Protein 5YHR (pdb70)

Secondary structure (DSSP, 8-state):
--S---TTT--SHHHHHHHHHHH-SEEEEE-STT-EEEEE-TTS-EEEEES--EE--TT-HHHHHHHHHHS-HHHHHHHHHHHHHHHHH-/--S---TTT--SHHHHHHHHHHH-SEEEEE-STT-EEEEE-TTS-EEEEES--EE--TT-HHHHHHHHHHS-HHHHHHHHHHHHHHHHH-

Organism: Pseudomonas phage D3112 (NCBI:txid2907964)

Solvent-accessible surface area: 9815 Å² total

InterPro domains:
  IPR057728 Anti-CRISPR protein AcrF2 [PF25704] (1-90)
  IPR057728 Anti-CRISPR protein AcrF2 [cd22280] (2-87)

Sequence (180 aa):
TKTAQIAQQHKDTVAACEAAEAIAIAKDQVWDGEGYTKYTFDDNSVLIQSGTTQYADADDADSIKGYADWLDDEARSAEASEIERLLESVTKTAQIAQQHKDTVAACEAAEAIAIAKDQVWDGEGYTKYTFDDNSVLIQSGTTQYADADDADSIKGYADWLDDEARSAEASEIERLLESV

Radius of gyration: 17.29 Å; Cα contacts (8 Å, |Δi|>4): 300; chains: 2; bounding box: 38×35×52 Å

Nearest PDB structures (foldseek):
  5yhr-assembly1_A  TM=1.011E+00  e=1.016E-15  Casadabanvirus D3112
  8dfs-assembly1_M  TM=5.243E-01  e=5.600E-11  Casadabanvirus D3112
  5uz9-assembly1_K  TM=4.961E-01  e=2.411E-10  Casadabanvirus D3112
  2nyz-assembly1_E  TM=7.744E-01  e=2.297E+00  unclassified
  5wyk-assembly1_SF  TM=4.416E-01  e=2.779E+00  Saccharomyces cerevisiae S288C

Foldseek 3Di:
DDDQVCCVVPVDPVSSVVVLVVAFPDWDWDCPQQIWIWGAHPVGDIHIDGNHPDADDLQDLVSLVVVLVNDDPVVNVVCVVVSVVSNVVD/DDPQVCCVVPVDVVSSVVVLVVAFPDWDWDCPDQIWIWGAHPVRDIHIDGNNPDADDLQDLVSLVVVLVNDDPVVSVVCVVVSVVSNVVD

B-factor: mean 15.05, std 7.35, range [5.33, 42.5]

Structure (mmCIF, N/CA/C/O backbone):
data_5YHR
#
_entry.id   5YHR
#
_cell.length_a   65.546
_cell.length_b   65.546
_cell.length_c   101.327
_cell.angle_alpha   90.00
_cell.angle_beta   90.00
_cell.angle_gamma   90.00
#
_symmetry.space_group_name_H-M   'P 43 21 2'
#
loop_
_entity.id
_entity.type
_entity.pdbx_description
1 polymer 'Anti-CRISPR protein 30'
2 non-polymer 'CALCIUM ION'
3 water water
#
loop_
_atom_site.group_PDB
_atom_site.id
_atom_site.type_symbol
_atom_site.label_atom_id
_atom_site.label_alt_id
_atom_site.label_comp_id
_atom_site.label_asym_id
_atom_site.label_entity_id
_atom_site.label_seq_id
_atom_site.pdbx_PDB_ins_code
_atom_site.Cartn_x
_atom_site.Cartn_y
_atom_site.Cartn_z
_atom_site.occupancy
_atom_site.B_iso_or_equiv
_atom_site.auth_seq_id
_atom_site.auth_comp_id
_atom_site.auth_asym_id
_atom_site.auth_atom_id
_atom_site.pdbx_PDB_model_num
ATOM 1 N N . THR A 1 3 ? 18.632 16.830 32.411 1.00 18.17 2 THR A N 1
ATOM 2 C CA . THR A 1 3 ? 18.666 17.956 33.335 1.00 16.31 2 THR A CA 1
ATOM 3 C C . THR A 1 3 ? 19.898 18.811 33.097 1.00 16.37 2 THR A C 1
ATOM 4 O O . THR A 1 3 ? 21.019 18.310 33.073 1.00 19.47 2 THR A O 1
ATOM 8 N N . LYS A 1 4 ? 19.679 20.109 32.925 1.00 13.37 3 LYS A N 1
ATOM 9 C CA . LYS A 1 4 ? 20.746 21.018 32.565 1.00 13.00 3 LYS A CA 1
ATOM 10 C C . LYS A 1 4 ? 21.495 21.562 33.771 1.00 11.04 3 LYS A C 1
ATOM 11 O O . LYS A 1 4 ? 21.104 21.365 34.931 1.00 11.05 3 LYS A O 1
ATOM 17 N N . THR A 1 5 ? 22.595 22.237 33.465 1.00 10.16 4 THR A N 1
ATOM 18 C CA . THR A 1 5 ? 23.552 22.662 34.470 1.00 9.82 4 THR A CA 1
ATOM 19 C C . THR A 1 5 ? 22.944 23.563 35.541 1.00 9.19 4 THR A C 1
ATOM 20 O O . THR A 1 5 ? 23.172 23.341 36.724 1.00 9.17 4 THR A O 1
ATOM 24 N N . ALA A 1 6 ? 22.170 24.572 35.144 1.00 8.85 5 ALA A N 1
ATOM 25 C CA . ALA A 1 6 ? 21.605 25.493 36.137 1.00 8.31 5 ALA A CA 1
ATOM 26 C C . ALA A 1 6 ? 20.729 24.742 37.135 1.00 7.76 5 ALA A C 1
ATOM 27 O O . ALA A 1 6 ? 20.792 25.002 38.344 1.00 8.32 5 ALA A O 1
ATOM 29 N N . GLN A 1 7 ? 19.926 23.806 36.637 1.00 8.15 6 GLN A N 1
ATOM 30 C CA . GLN A 1 7 ? 19.034 23.067 37.515 1.00 8.94 6 GLN A CA 1
ATOM 31 C C . GLN A 1 7 ? 19.804 22.160 38.446 1.00 8.54 6 GLN A C 1
ATOM 32 O O . GLN A 1 7 ? 19.449 22.036 39.612 1.00 8.94 6 GLN A O 1
ATOM 46 N N . ILE A 1 9 ? 22.852 22.669 39.569 1.00 8.98 8 ILE A N 1
ATOM 47 C CA . ILE A 1 9 ? 23.478 23.506 40.580 1.00 8.71 8 ILE A CA 1
ATOM 48 C C . ILE A 1 9 ? 22.447 23.920 41.628 1.00 8.68 8 ILE A C 1
ATOM 49 O O . ILE A 1 9 ? 22.719 23.841 42.830 1.00 9.97 8 ILE A O 1
ATOM 54 N N . ALA A 1 10 ? 21.259 24.328 41.185 1.00 8.18 9 ALA A N 1
ATOM 55 C CA . ALA A 1 10 ? 20.232 24.765 42.131 1.00 8.62 9 ALA A CA 1
ATOM 56 C C . ALA A 1 10 ? 19.781 23.621 43.044 1.00 9.76 9 ALA A C 1
ATOM 57 O O . ALA A 1 10 ? 19.442 23.842 44.202 1.00 11.19 9 ALA A O 1
ATOM 59 N N . GLN A 1 11 ? 19.768 22.397 42.526 1.00 9.27 10 GLN A N 1
ATOM 60 C CA . GLN A 1 11 ? 19.381 21.247 43.346 1.00 10.03 10 GLN A CA 1
ATOM 61 C C . GLN A 1 11 ? 20.483 20.829 44.319 1.00 10.48 10 GLN A C 1
ATOM 62 O O . GLN A 1 11 ? 20.201 20.444 45.454 1.00 12.27 10 GLN A O 1
ATOM 68 N N . GLN A 1 12 ? 21.735 20.889 43.871 1.00 9.12 11 GLN A N 1
ATOM 69 C CA . GLN A 1 12 ? 22.852 20.372 44.667 1.00 9.78 11 GLN A CA 1
ATOM 70 C C . GLN A 1 12 ? 23.454 21.401 45.612 1.00 10.32 11 GLN A C 1
ATOM 71 O O . GLN A 1 12 ? 24.152 21.041 46.558 1.00 11.97 11 GLN A O 1
ATOM 77 N N . HIS A 1 13 ? 23.184 22.679 45.358 1.00 9.25 12 HIS A N 1
ATOM 78 C CA . HIS A 1 13 ? 23.753 23.762 46.150 1.00 9.02 12 HIS A CA 1
ATOM 79 C C . HIS A 1 13 ? 22.663 24.774 46.466 1.00 9.52 12 HIS A C 1
ATOM 80 O O . HIS A 1 13 ? 22.490 25.773 45.771 1.00 10.34 12 HIS A O 1
ATOM 87 N N . LYS A 1 14 ? 21.916 24.498 47.527 1.00 10.20 13 LYS A N 1
ATOM 88 C CA . LYS A 1 14 ? 20.762 25.307 47.866 1.00 11.77 13 LYS A CA 1
ATOM 89 C C . LYS A 1 14 ? 21.122 26.678 48.426 1.00 11.95 13 LYS A C 1
ATOM 90 O O . LYS A 1 14 ? 20.340 27.614 48.307 1.00 13.76 13 LYS A O 1
ATOM 96 N N . ASP A 1 15 ? 22.289 26.799 49.046 1.00 10.20 14 ASP A N 1
ATOM 97 C CA . ASP A 1 15 ? 22.718 28.089 49.568 1.00 9.96 14 ASP A CA 1
ATOM 98 C C . ASP A 1 15 ? 23.392 28.896 48.471 1.00 10.72 14 ASP A C 1
ATOM 99 O O . ASP A 1 15 ? 24.279 28.410 47.773 1.00 10.38 14 ASP A O 1
ATOM 104 N N . THR A 1 16 ? 22.943 30.134 48.333 1.00 11.88 15 THR A N 1
ATOM 105 C CA . THR A 1 16 ? 23.417 31.048 47.305 1.00 13.71 15 THR A CA 1
ATOM 106 C C . THR A 1 16 ? 24.941 31.109 47.189 1.00 12.60 15 THR A C 1
ATOM 107 O O . THR A 1 16 ? 25.496 31.063 46.093 1.00 12.58 15 THR A O 1
ATOM 111 N N . VAL A 1 17 ? 25.623 31.214 48.319 1.00 11.75 16 VAL A N 1
ATOM 112 C CA . VAL A 1 17 ? 27.063 31.382 48.298 1.00 12.17 16 VAL A CA 1
ATOM 113 C C . VAL A 1 17 ? 27.754 30.170 47.654 1.00 10.96 16 VAL A C 1
ATOM 114 O O . VAL A 1 17 ? 28.708 30.322 46.889 1.00 11.51 16 VAL A O 1
ATOM 118 N N . ALA A 1 18 ? 27.258 28.968 47.932 1.00 9.86 17 ALA A N 1
ATOM 119 C CA . ALA A 1 18 ? 27.829 27.759 47.346 1.00 9.63 17 ALA A CA 1
ATOM 120 C C . ALA A 1 18 ? 27.458 27.624 45.870 1.00 9.03 17 ALA A C 1
ATOM 121 O O . ALA A 1 18 ? 28.305 27.287 45.041 1.00 9.71 17 ALA A O 1
ATOM 123 N 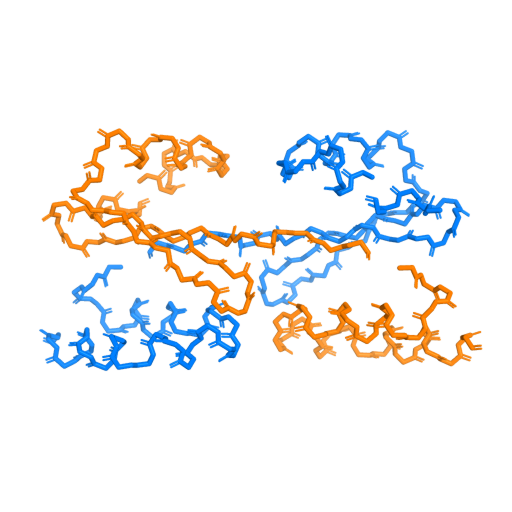N . ALA A 1 19 ? 26.193 27.881 45.542 1.00 8.65 18 ALA A N 1
ATOM 124 C CA . ALA A 1 19 ? 25.754 27.820 44.151 1.00 9.23 18 ALA A CA 1
ATOM 125 C C . ALA A 1 19 ? 26.527 28.818 43.289 1.00 9.11 18 ALA A C 1
ATOM 126 O O . ALA A 1 19 ? 26.818 28.552 42.126 1.00 9.43 18 ALA A O 1
ATOM 128 N N . CYS A 1 20 ? 26.854 29.968 43.870 1.00 8.80 19 CYS A N 1
ATOM 129 C CA . CYS A 1 20 ? 27.663 30.971 43.191 1.00 9.84 19 CYS A CA 1
ATOM 130 C C . CYS A 1 20 ? 29.061 30.436 42.868 1.00 9.38 19 CYS A C 1
ATOM 131 O O . CYS A 1 20 ? 29.569 30.642 41.767 1.00 9.55 19 CYS A O 1
ATOM 134 N N . GLU A 1 21 ? 29.686 29.754 43.824 1.00 8.83 20 GLU A N 1
ATOM 135 C CA . GLU A 1 21 ? 30.993 29.142 43.580 1.00 8.73 20 GLU A CA 1
ATOM 136 C C . GLU A 1 21 ? 30.919 28.153 42.415 1.00 8.79 20 GLU A C 1
ATOM 137 O O . GLU A 1 21 ? 31.776 28.155 41.529 1.00 9.47 20 GLU A O 1
ATOM 143 N N . ALA A 1 22 ? 29.897 27.302 42.417 1.00 8.68 21 ALA A N 1
ATOM 144 C CA . ALA A 1 22 ? 29.718 26.348 41.328 1.00 8.02 21 ALA A CA 1
ATOM 145 C C . ALA A 1 22 ? 29.522 27.062 39.991 1.00 8.03 21 ALA A C 1
ATOM 146 O O . ALA A 1 22 ? 30.169 26.735 38.984 1.00 8.87 21 ALA A O 1
ATOM 148 N N . ALA A 1 23 ? 28.634 28.052 39.984 1.00 7.74 22 ALA A N 1
ATOM 149 C CA . ALA A 1 23 ? 28.308 28.757 38.753 1.00 7.96 22 ALA A CA 1
ATOM 150 C C . ALA A 1 23 ? 29.530 29.479 38.189 1.00 8.65 22 ALA A C 1
ATOM 151 O O . ALA A 1 23 ? 29.812 29.399 36.988 1.00 9.60 22 ALA A O 1
ATOM 153 N N . GLU A 1 24 ? 30.266 30.175 39.048 1.00 9.47 23 GLU A N 1
ATOM 154 C CA . GLU A 1 24 ? 31.401 30.959 38.572 1.00 10.25 23 GLU A CA 1
ATOM 155 C C . GLU A 1 24 ? 32.541 30.092 38.061 1.00 10.77 23 GLU A C 1
ATOM 156 O O . GLU A 1 24 ? 33.344 30.540 37.241 1.00 12.02 23 GLU A O 1
ATOM 162 N N . ALA A 1 25 ? 32.594 28.845 38.511 1.00 9.82 24 ALA A N 1
ATOM 163 C CA . ALA A 1 25 ? 33.640 27.942 38.052 1.00 10.35 24 ALA A CA 1
ATOM 164 C C . ALA A 1 25 ? 33.529 27.641 36.556 1.00 11.00 24 ALA A C 1
ATOM 165 O O . ALA A 1 25 ? 34.540 27.365 35.904 1.00 12.44 24 ALA A O 1
ATOM 167 N N . ILE A 1 26 ? 32.318 27.687 36.002 1.00 10.25 25 ILE A N 1
ATOM 168 C CA . ILE A 1 26 ? 32.114 27.225 34.631 1.00 10.43 25 ILE A CA 1
ATOM 169 C C . ILE A 1 26 ? 31.243 28.124 33.747 1.00 10.03 25 ILE A C 1
ATOM 170 O O . ILE A 1 26 ? 31.089 27.851 32.562 1.00 11.20 25 ILE A O 1
ATOM 175 N N . ALA A 1 27 ? 30.647 29.174 34.303 1.00 9.44 26 ALA A N 1
ATOM 176 C CA . ALA A 1 27 ? 29.753 30.009 33.501 1.00 10.07 26 ALA A CA 1
ATOM 177 C C . ALA A 1 27 ? 30.483 30.614 32.305 1.00 10.75 26 ALA A C 1
ATOM 178 O O . ALA A 1 27 ? 31.650 31.004 32.411 1.00 11.74 26 ALA A O 1
ATOM 180 N N . ILE A 1 28 ? 29.792 30.702 31.171 1.00 11.30 27 ILE A N 1
ATOM 181 C CA . ILE A 1 28 ? 30.363 31.343 29.983 1.00 12.30 27 ILE A CA 1
ATOM 182 C C . ILE A 1 28 ? 29.977 32.819 29.899 1.00 12.34 27 ILE A C 1
ATOM 183 O O . ILE A 1 28 ? 30.520 33.558 29.085 1.00 13.86 27 ILE A O 1
ATOM 188 N N . ALA A 1 29 ? 29.040 33.245 30.741 1.00 11.58 28 ALA A N 1
ATOM 189 C CA . ALA A 1 29 ? 28.698 34.660 30.845 1.00 11.31 28 ALA A CA 1
ATOM 190 C C . ALA A 1 29 ? 28.128 34.947 32.227 1.00 10.93 28 ALA A C 1
ATOM 191 O O . ALA A 1 29 ? 27.524 34.079 32.858 1.00 10.88 28 ALA A O 1
ATOM 193 N N . LYS A 1 30 ? 28.345 36.180 32.676 1.00 11.59 29 LYS A N 1
ATOM 194 C CA . LYS A 1 30 ? 27.829 36.703 33.930 1.00 11.78 29 LYS A CA 1
ATOM 195 C C . LYS A 1 30 ? 27.248 38.088 33.660 1.00 11.57 29 LYS A C 1
ATOM 196 O O . LYS A 1 30 ? 27.960 38.977 33.187 1.00 13.97 29 LYS A O 1
ATOM 202 N N . ASP A 1 31 ? 25.960 38.266 33.940 1.00 11.05 30 ASP A N 1
ATOM 203 C CA . ASP A 1 31 ? 25.269 39.526 33.659 1.00 11.86 30 ASP A CA 1
ATOM 204 C C . ASP A 1 31 ? 24.481 39.976 34.868 1.00 11.83 30 ASP A C 1
ATOM 205 O O . ASP A 1 31 ? 23.914 39.151 35.566 1.00 12.92 30 ASP A O 1
ATOM 210 N N . GLN A 1 32 ? 24.422 41.282 35.095 1.00 11.88 31 GLN A N 1
ATOM 211 C CA . GLN A 1 32 ? 23.678 41.842 36.213 1.00 12.58 31 GLN A CA 1
ATOM 212 C C . GLN A 1 32 ? 22.356 42.452 35.771 1.00 12.00 31 GLN A C 1
ATOM 213 O O . GLN A 1 32 ? 22.270 43.098 34.726 1.00 13.67 31 GLN A O 1
ATOM 219 N N . VAL A 1 33 ? 21.333 42.247 36.593 1.00 11.22 32 VAL A N 1
ATOM 220 C CA . VAL A 1 33 ? 20.088 42.999 36.515 1.00 11.89 32 VAL A CA 1
ATOM 221 C C . VAL A 1 33 ? 20.094 43.952 37.704 1.00 12.41 32 VAL A C 1
ATOM 222 O O . VAL A 1 33 ? 20.216 43.512 38.846 1.00 11.96 32 VAL A O 1
ATOM 226 N N . TRP A 1 34 ? 19.989 45.252 37.457 1.00 13.88 33 TRP A N 1
ATOM 227 C CA . TRP A 1 34 ? 20.161 46.224 38.537 1.00 15.94 33 TRP A CA 1
ATOM 228 C C . TRP A 1 34 ? 18.863 46.566 39.267 1.00 16.65 33 TRP A C 1
ATOM 229 O O . TRP A 1 34 ? 18.884 46.938 40.440 1.00 19.58 33 TRP A O 1
ATOM 240 N N . ASP A 1 35 ? 17.735 46.432 38.583 1.00 14.25 34 ASP A N 1
ATOM 241 C CA . ASP A 1 35 ? 16.446 46.842 39.139 1.00 14.20 34 ASP A CA 1
ATOM 242 C C . ASP A 1 35 ? 15.908 45.848 40.148 1.00 12.08 34 ASP A C 1
ATOM 243 O O . ASP A 1 35 ? 16.265 44.663 40.139 1.00 12.07 34 ASP A O 1
ATOM 248 N N . GLY A 1 36 ? 15.001 46.333 40.988 1.00 12.00 35 GLY A N 1
ATOM 249 C CA . GLY A 1 36 ? 14.293 45.493 41.928 1.00 11.88 35 GLY A CA 1
ATOM 250 C C . GLY A 1 36 ? 15.221 44.952 42.988 1.00 11.28 35 GLY A C 1
ATOM 251 O O . GLY A 1 36 ? 15.997 45.690 43.590 1.00 12.88 35 GLY A O 1
ATOM 252 N N . GLU A 1 37 ? 15.159 43.647 43.202 1.00 9.65 36 GLU A N 1
ATOM 253 C CA . GLU A 1 37 ? 16.035 43.018 44.175 1.00 8.81 36 GLU A CA 1
ATOM 254 C C . GLU A 1 37 ? 17.492 43.041 43.719 1.00 8.65 36 GLU A C 1
ATOM 255 O O . GLU A 1 37 ? 18.408 42.901 44.534 1.00 9.22 36 GLU A O 1
ATOM 261 N N . GLY A 1 38 ? 17.700 43.216 42.414 1.00 8.88 37 GLY A N 1
ATOM 262 C CA . GLY A 1 38 ? 18.994 42.997 41.793 1.00 8.51 37 GLY A CA 1
ATOM 263 C C . GLY A 1 38 ? 19.190 41.506 41.582 1.00 8.66 37 GLY A C 1
ATOM 264 O O . GLY A 1 38 ? 18.797 40.699 42.427 1.00 9.84 37 GLY A O 1
ATOM 265 N N . TYR A 1 39 ? 19.779 41.124 40.453 1.00 8.15 38 TYR A N 1
ATOM 266 C CA . TYR A 1 39 ? 19.953 39.715 40.130 1.00 8.17 38 TYR A CA 1
ATOM 267 C C . TYR A 1 39 ? 21.263 39.519 39.399 1.00 8.00 38 TYR A C 1
ATOM 268 O O . TYR A 1 39 ? 21.688 40.386 38.628 1.00 9.69 38 TYR A O 1
ATOM 277 N N . THR A 1 40 ? 21.885 38.371 39.624 1.00 7.83 39 THR A N 1
ATOM 278 C CA . THR A 1 40 ? 23.082 38.001 38.891 1.00 8.02 39 THR A CA 1
ATOM 279 C C . THR A 1 40 ? 22.752 36.766 38.068 1.00 7.35 39 THR A C 1
ATOM 280 O O . THR A 1 40 ? 22.246 35.787 38.610 1.00 7.91 39 THR A O 1
ATOM 284 N N . LYS A 1 41 ? 23.031 36.822 36.766 1.00 7.63 40 LYS A N 1
ATOM 285 C CA . LYS A 1 41 ? 22.690 35.752 35.832 1.00 7.38 40 LYS A CA 1
ATOM 286 C C . LYS A 1 41 ? 23.949 35.068 35.339 1.00 8.09 40 LYS A C 1
ATOM 287 O O . LYS A 1 41 ? 24.818 35.711 34.757 1.00 9.06 40 LYS A O 1
ATOM 293 N N . TYR A 1 42 ? 24.026 33.762 35.561 1.00 7.77 41 TYR A N 1
ATOM 294 C CA . TYR A 1 42 ? 25.133 32.950 35.086 1.00 7.40 41 TYR A CA 1
ATOM 295 C C . TYR A 1 42 ? 24.654 32.060 33.948 1.00 7.67 41 TYR A C 1
ATOM 296 O O . TYR A 1 42 ? 23.807 31.197 34.159 1.00 8.15 41 TYR A O 1
ATOM 305 N N . THR A 1 43 ? 25.168 32.286 32.746 1.00 8.45 42 THR A N 1
ATOM 306 C CA . THR A 1 43 ? 24.803 31.460 31.599 1.00 9.35 42 THR A CA 1
ATOM 307 C C . THR A 1 43 ? 25.800 30.325 31.424 1.00 8.83 42 THR A C 1
ATOM 308 O O . THR A 1 43 ? 27.009 30.540 31.533 1.00 9.81 42 THR A O 1
ATOM 312 N N . PHE A 1 44 ? 25.293 29.128 31.131 1.00 8.87 43 PHE A N 1
ATOM 313 C CA . PHE A 1 44 ? 26.148 27.959 30.924 1.00 9.17 43 PHE A CA 1
ATOM 314 C C . PHE A 1 44 ? 26.177 27.522 29.472 1.00 10.75 43 PHE A C 1
ATOM 315 O O . PHE A 1 44 ? 25.369 27.970 28.667 1.00 11.54 43 PHE A O 1
ATOM 323 N N . ASP A 1 45 ? 27.130 26.656 29.157 1.00 11.36 44 ASP A N 1
ATOM 324 C CA . ASP A 1 45 ? 27.344 26.163 27.800 1.00 13.69 44 ASP A CA 1
ATOM 325 C C . ASP A 1 45 ? 26.108 25.502 27.202 1.00 13.48 44 ASP A C 1
ATOM 326 O O . ASP A 1 45 ? 25.924 25.527 25.986 1.00 15.74 44 ASP A O 1
ATOM 331 N N . ASP A 1 46 ? 25.267 24.913 28.052 1.00 12.57 45 ASP A N 1
ATOM 332 C CA . ASP A 1 46 ? 24.072 24.220 27.576 1.00 13.04 45 ASP A CA 1
ATOM 333 C C . ASP A 1 46 ? 22.847 25.125 27.462 1.00 13.42 45 ASP A C 1
ATOM 334 O O . ASP A 1 46 ? 21.736 24.644 27.277 1.00 14.49 45 ASP A O 1
ATOM 339 N N . ASN A 1 47 ? 23.069 26.432 27.570 1.00 13.60 46 ASN A N 1
ATOM 340 C CA . ASN A 1 47 ? 22.020 27.454 27.473 1.00 15.41 46 ASN A CA 1
ATOM 341 C C . ASN A 1 47 ? 20.990 27.382 28.598 1.00 15.04 46 ASN A C 1
ATOM 342 O O . ASN A 1 47 ? 19.835 27.772 28.443 1.00 17.63 46 ASN A O 1
ATOM 347 N N . SER A 1 48 ? 21.409 26.870 29.737 1.00 11.10 47 SER A N 1
ATOM 348 C CA . SER A 1 48 ? 20.658 27.115 30.952 1.00 9.13 47 SER A CA 1
ATOM 349 C C . SER A 1 48 ? 21.300 28.307 31.652 1.00 8.76 47 SER A C 1
ATOM 350 O O . SER A 1 48 ? 22.447 28.672 31.370 1.00 8.82 47 SER A O 1
ATOM 353 N N . VAL A 1 49 ? 20.546 28.913 32.554 1.00 8.32 48 VAL A N 1
ATOM 354 C CA . VAL A 1 49 ? 20.969 30.113 33.250 1.00 7.63 48 VAL A CA 1
ATOM 355 C C . VAL A 1 49 ? 20.589 29.986 34.714 1.00 6.21 48 VAL A C 1
ATOM 356 O O . VAL A 1 49 ? 19.441 29.677 35.021 1.00 7.67 48 VAL A O 1
ATOM 360 N N . LEU A 1 50 ? 21.537 30.223 35.621 1.00 7.04 49 LEU A N 1
ATOM 361 C CA . LEU A 1 50 ? 21.204 30.325 37.040 1.00 6.88 49 LEU A CA 1
ATOM 362 C C . LEU A 1 50 ? 21.118 31.791 37.403 1.00 6.91 49 LEU A C 1
ATOM 363 O O . LEU A 1 50 ? 22.081 32.538 37.205 1.00 7.57 49 LEU A O 1
ATOM 368 N N . ILE A 1 51 ? 19.969 32.214 37.920 1.00 6.68 50 ILE A N 1
ATOM 369 C CA . ILE A 1 51 ? 19.810 33.611 38.327 1.00 6.48 50 ILE A CA 1
ATOM 370 C C . ILE A 1 51 ? 19.666 33.681 39.844 1.00 6.59 50 ILE A C 1
ATOM 371 O O . ILE A 1 51 ? 18.857 32.956 40.425 1.00 7.38 50 ILE A O 1
ATOM 376 N N . GLN A 1 52 ? 20.466 34.530 40.485 1.00 6.65 51 GLN A N 1
ATOM 377 C CA . GLN A 1 52 ? 20.455 34.667 41.938 1.00 6.76 51 GLN A CA 1
ATOM 378 C C . GLN A 1 52 ? 20.021 36.063 42.342 1.00 6.76 51 GLN A C 1
ATOM 379 O O . GLN A 1 52 ? 20.542 37.048 41.819 1.00 8.18 51 GLN A O 1
ATOM 385 N N . SER A 1 53 ? 19.056 36.153 43.253 1.00 6.77 52 SER A N 1
ATOM 386 C CA . SER A 1 53 ? 18.627 37.447 43.762 1.00 7.14 52 SER A CA 1
ATOM 387 C C . SER A 1 53 ? 19.686 38.047 44.686 1.00 7.96 52 SER A C 1
ATOM 388 O O . SER A 1 53 ? 20.313 37.333 45.493 1.00 9.33 52 SER A O 1
ATOM 391 N N . GLY A 1 54 ? 19.845 39.368 44.598 1.00 7.69 53 GLY A N 1
ATOM 392 C CA . GLY A 1 54 ? 20.696 40.113 45.506 1.00 8.84 53 GLY A CA 1
ATOM 393 C C . GLY A 1 54 ? 19.991 40.702 46.715 1.00 8.76 53 GLY A C 1
ATOM 394 O O . GLY A 1 54 ? 20.628 41.386 47.518 1.00 10.41 53 GLY A O 1
ATOM 395 N N . THR A 1 55 ? 18.685 40.457 46.865 1.00 7.93 54 THR A N 1
ATOM 396 C CA . THR A 1 55 ? 17.960 40.939 48.044 1.00 7.91 54 THR A CA 1
ATOM 397 C C . THR A 1 55 ? 17.001 39.849 48.486 1.00 7.98 54 THR A C 1
ATOM 398 O O . THR A 1 55 ? 15.798 39.885 48.198 1.00 8.91 54 THR A O 1
ATOM 402 N N . THR A 1 56 ? 17.555 38.867 49.186 1.00 8.11 55 THR A N 1
ATOM 403 C CA . THR A 1 56 ? 16.782 37.718 49.642 1.00 8.38 55 THR A CA 1
ATOM 404 C C . THR A 1 56 ? 16.355 37.845 51.096 1.00 8.27 55 THR A C 1
ATOM 405 O O . THR A 1 56 ? 15.656 36.980 51.594 1.00 8.62 55 THR A O 1
ATOM 409 N N . GLN A 1 57 ? 16.773 38.924 51.756 1.00 7.82 56 GLN A N 1
ATOM 410 C CA . GLN A 1 57 ? 16.374 39.208 53.136 1.00 9.04 56 GLN A CA 1
ATOM 411 C C . GLN A 1 57 ? 15.756 40.580 53.260 1.00 8.50 56 GLN A C 1
ATOM 412 O O . GLN A 1 57 ? 16.068 41.477 52.479 1.00 9.26 56 GLN A O 1
ATOM 418 N N . TYR A 1 58 ? 14.898 40.741 54.259 1.00 7.56 57 TYR A N 1
ATOM 419 C CA . TYR A 1 58 ? 14.321 42.035 54.582 1.00 7.72 57 TYR A CA 1
ATOM 420 C C . TYR A 1 58 ? 14.307 42.206 56.103 1.00 7.78 57 TYR A C 1
ATOM 421 O O . TYR A 1 58 ? 13.897 41.303 56.821 1.00 8.86 57 TYR A O 1
ATOM 430 N N . ALA A 1 59 ? 14.778 43.353 56.581 1.00 7.95 58 ALA A N 1
ATOM 431 C CA . ALA A 1 59 ? 14.755 43.686 57.999 1.00 8.44 58 ALA A CA 1
ATOM 432 C C . ALA A 1 59 ? 13.651 44.702 58.238 1.00 9.16 58 ALA A C 1
ATOM 433 O O . ALA A 1 59 ? 13.733 45.836 57.771 1.00 10.14 58 ALA A O 1
ATOM 443 N N . ASP A 1 61 ? 11.251 46.978 60.696 1.00 9.59 60 ASP A N 1
ATOM 444 C CA . ASP A 1 61 ? 10.958 47.652 61.952 1.00 10.99 60 ASP A CA 1
ATOM 445 C C . ASP A 1 61 ? 9.442 47.732 62.066 1.00 11.39 60 ASP A C 1
ATOM 446 O O . ASP A 1 61 ? 8.809 48.483 61.329 1.00 11.32 60 ASP A O 1
ATOM 451 N N . ALA A 1 62 ? 8.860 46.953 62.977 1.00 12.43 61 ALA A N 1
ATOM 452 C CA . ALA A 1 62 ? 7.405 46.892 63.122 1.00 14.45 61 ALA A CA 1
ATOM 453 C C . ALA A 1 62 ? 6.785 48.181 63.655 1.00 15.79 61 ALA A C 1
ATOM 454 O O . ALA A 1 62 ? 5.563 48.309 63.703 1.00 17.22 61 ALA A O 1
ATOM 456 N N . ASP A 1 63 ? 7.615 49.136 64.052 1.00 16.25 62 ASP A N 1
ATOM 457 C CA . ASP A 1 63 ? 7.102 50.395 64.585 1.00 18.27 62 ASP A CA 1
ATOM 458 C C . ASP A 1 63 ? 7.197 51.521 63.565 1.00 17.72 62 ASP A C 1
ATOM 459 O O . ASP A 1 63 ? 6.921 52.678 63.876 1.00 18.72 62 ASP A O 1
ATOM 464 N N . ASP A 1 64 ? 7.574 51.171 62.342 1.00 16.61 63 ASP A N 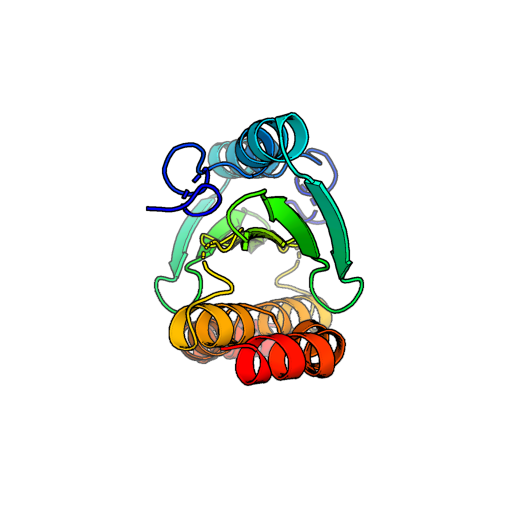1
ATOM 465 C CA . ASP A 1 64 ? 7.797 52.156 61.299 1.00 15.81 63 ASP A CA 1
ATOM 466 C C . ASP A 1 64 ? 6.955 51.821 60.069 1.00 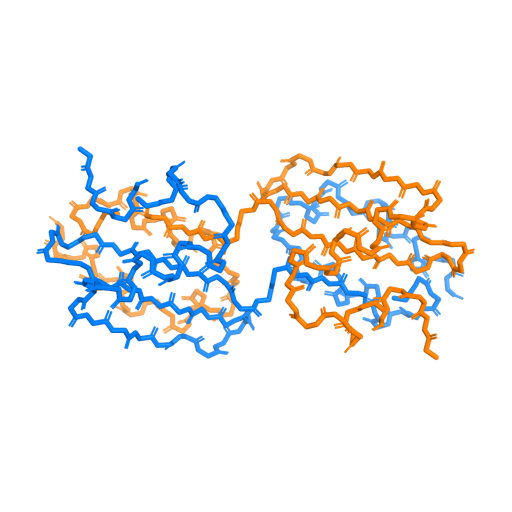14.50 63 ASP A C 1
ATOM 467 O O . ASP A 1 64 ? 7.128 50.770 59.447 1.00 13.66 63 ASP A O 1
ATOM 472 N N . ALA A 1 65 ? 6.033 52.712 59.725 1.00 14.42 64 ALA A N 1
ATOM 473 C CA . ALA A 1 65 ? 5.109 52.471 58.619 1.00 14.17 64 ALA A CA 1
ATOM 474 C C . ALA A 1 65 ? 5.828 52.243 57.290 1.00 13.34 64 ALA A C 1
ATOM 475 O O . ALA A 1 65 ? 5.475 51.336 56.536 1.00 12.97 64 ALA A O 1
ATOM 477 N N . ASP A 1 66 ? 6.839 53.053 56.995 1.00 13.57 65 ASP A N 1
ATOM 478 C CA . ASP A 1 66 ? 7.569 52.875 55.748 1.00 13.52 65 ASP A CA 1
ATOM 479 C C . ASP A 1 66 ? 8.272 51.527 55.718 1.00 12.06 65 ASP A C 1
ATOM 480 O O . ASP A 1 66 ? 8.322 50.877 54.684 1.00 11.72 65 ASP A O 1
ATOM 485 N N . SER A 1 67 ? 8.805 51.089 56.851 1.00 11.15 66 SER A N 1
ATOM 486 C CA . SER A 1 67 ? 9.463 49.789 56.894 1.00 10.71 66 SER A CA 1
ATOM 487 C C . SER A 1 67 ? 8.483 48.644 56.619 1.00 9.80 66 SER A C 1
ATOM 488 O O . SER A 1 67 ? 8.797 47.704 55.888 1.00 10.24 66 SER A O 1
ATOM 491 N N . ILE A 1 68 ? 7.299 48.727 57.214 1.00 9.83 67 ILE A N 1
ATOM 492 C CA . ILE A 1 68 ? 6.265 47.725 57.007 1.00 10.20 67 ILE A CA 1
ATOM 493 C C . ILE A 1 68 ? 5.794 47.720 55.546 1.00 10.14 67 ILE A C 1
ATOM 494 O O . ILE A 1 68 ? 5.657 46.661 54.930 1.00 10.70 67 ILE A O 1
ATOM 499 N N . LYS A 1 69 ? 5.570 48.906 54.989 1.00 10.60 68 LYS A N 1
ATOM 500 C CA . LYS A 1 69 ? 5.171 49.013 53.593 1.00 12.31 68 LYS A CA 1
ATOM 501 C C . LYS A 1 69 ? 6.260 48.449 52.674 1.00 11.37 68 LYS A C 1
ATOM 502 O O . LYS A 1 69 ? 5.961 47.792 51.671 1.00 10.98 68 LYS A O 1
ATOM 508 N N . GLY A 1 70 ? 7.522 48.689 53.023 1.00 10.65 69 GLY A N 1
ATOM 509 C CA . GLY A 1 70 ? 8.627 48.161 52.244 1.00 9.83 69 GLY A CA 1
ATOM 510 C C . GLY A 1 70 ? 8.679 46.638 52.273 1.00 9.17 69 GLY A C 1
ATOM 511 O O . GLY A 1 70 ? 9.018 45.998 51.278 1.00 9.75 69 GLY A O 1
ATOM 512 N N . TYR A 1 71 ? 8.353 46.049 53.419 1.00 8.72 70 TYR A N 1
ATOM 513 C CA . TYR A 1 71 ? 8.238 44.597 53.534 1.00 8.26 70 TYR A CA 1
ATOM 514 C C . TYR A 1 71 ? 7.169 44.083 52.584 1.00 7.81 70 TYR A C 1
ATOM 515 O O . TYR A 1 71 ? 7.402 43.160 51.797 1.00 7.74 70 TYR A O 1
ATOM 524 N N . ALA A 1 72 ? 5.999 44.711 52.634 1.00 8.71 71 ALA A N 1
ATOM 525 C CA . ALA A 1 72 ? 4.898 44.313 51.771 1.00 9.06 71 ALA A CA 1
ATOM 526 C C . ALA A 1 72 ? 5.304 44.374 50.296 1.00 9.05 71 ALA A C 1
ATOM 527 O O . ALA A 1 72 ? 5.012 43.456 49.524 1.00 9.43 71 ALA A O 1
ATOM 529 N N . ASP A 1 73 ? 6.009 45.434 49.915 1.00 9.13 72 ASP A N 1
ATOM 530 C CA . ASP A 1 73 ? 6.423 45.600 48.522 1.00 9.87 72 ASP A CA 1
ATOM 531 C C . ASP A 1 73 ? 7.459 44.570 48.096 1.00 9.17 72 ASP A C 1
ATOM 532 O O . ASP A 1 73 ? 7.511 44.172 46.937 1.00 9.56 72 ASP A O 1
ATOM 537 N N . TRP A 1 74 ? 8.299 44.163 49.036 1.00 8.10 73 TRP A N 1
ATOM 538 C CA . TRP A 1 74 ? 9.390 43.239 48.763 1.00 8.30 73 TRP A CA 1
ATOM 539 C C . TRP A 1 74 ? 8.906 41.788 48.623 1.00 7.50 73 TRP A C 1
ATOM 540 O O . TRP A 1 74 ? 9.464 41.011 47.847 1.00 8.38 73 TRP A O 1
ATOM 551 N N . LEU A 1 75 ? 7.868 41.419 49.367 1.00 7.18 74 LEU A N 1
ATOM 552 C CA . LEU A 1 75 ? 7.227 40.126 49.155 1.00 7.86 74 LEU A CA 1
ATOM 553 C C . LEU A 1 75 ? 6.777 39.991 47.704 1.00 7.64 74 LEU A C 1
ATOM 554 O O . LEU A 1 75 ? 6.388 40.982 47.082 1.00 8.84 74 LEU A O 1
ATOM 559 N N . ASP A 1 76 ? 6.792 38.768 47.177 1.00 7.47 75 ASP A N 1
ATOM 560 C CA . ASP A 1 76 ? 6.148 38.509 45.891 1.00 7.95 75 ASP A CA 1
ATOM 561 C C . ASP A 1 76 ? 4.624 38.616 46.056 1.00 8.57 75 ASP A C 1
ATOM 562 O O . ASP A 1 76 ? 4.119 38.620 47.180 1.00 8.83 75 ASP A O 1
ATOM 567 N N . ASP A 1 77 ? 3.892 38.709 44.948 1.00 8.70 76 ASP A N 1
ATOM 568 C CA . ASP A 1 77 ? 2.452 38.965 45.008 1.00 9.07 76 ASP A CA 1
ATOM 569 C C . ASP A 1 77 ? 1.679 37.906 45.803 1.00 9.66 76 ASP A C 1
ATOM 570 O O . ASP A 1 77 ? 0.733 38.221 46.524 1.00 10.55 76 ASP A O 1
ATOM 575 N N . GLU A 1 78 ? 2.052 36.642 45.643 1.00 9.88 77 GLU A N 1
ATOM 576 C CA . GLU A 1 78 ? 1.337 35.560 46.317 1.00 10.22 77 GLU A CA 1
ATOM 577 C C . GLU A 1 78 ? 1.573 35.601 47.828 1.00 9.16 77 GLU A C 1
ATOM 578 O O . GLU A 1 78 ? 0.632 35.481 48.627 1.00 9.93 77 GLU A O 1
ATOM 584 N N . ALA A 1 79 ? 2.825 35.778 48.228 1.00 8.99 78 ALA A N 1
ATOM 585 C CA . ALA A 1 79 ? 3.116 35.874 49.647 1.00 8.97 78 ALA A CA 1
ATOM 586 C C . ALA A 1 79 ? 2.481 37.133 50.248 1.00 8.87 78 ALA A C 1
ATOM 587 O O . ALA A 1 79 ? 2.040 37.118 51.403 1.00 9.05 78 ALA A O 1
ATOM 589 N N . ARG A 1 80 ? 2.424 38.219 49.475 1.00 8.69 79 ARG A N 1
ATOM 590 C CA . ARG A 1 80 ? 1.793 39.436 49.979 1.00 9.25 79 ARG A CA 1
ATOM 591 C C . ARG A 1 80 ? 0.323 39.167 50.305 1.00 9.50 79 ARG A C 1
ATOM 592 O O . ARG A 1 80 ? -0.183 39.617 51.335 1.00 10.09 79 ARG A O 1
ATOM 600 N N . SER A 1 81 ? -0.359 38.417 49.440 1.00 9.68 80 SER A N 1
ATOM 601 C CA . SER A 1 81 ? -1.749 38.058 49.705 1.00 10.65 80 SER A CA 1
ATOM 602 C C . SER A 1 81 ? -1.871 37.254 51.006 1.00 10.37 80 SER A C 1
ATOM 603 O O . SER A 1 81 ? -2.772 37.495 51.803 1.00 11.32 80 SER A O 1
ATOM 606 N N . ALA A 1 82 ? -0.962 36.310 51.227 1.00 9.98 81 ALA A N 1
ATOM 607 C CA . ALA A 1 82 ? -0.986 35.500 52.442 1.00 10.15 81 ALA A CA 1
ATOM 608 C C . ALA A 1 82 ? -0.742 36.361 53.678 1.00 10.41 81 ALA A C 1
ATOM 609 O O . ALA A 1 82 ? -1.303 36.103 54.743 1.00 12.02 81 ALA A O 1
ATOM 611 N N . GLU A 1 83 ? 0.090 37.389 53.513 1.00 9.81 82 GLU A N 1
ATOM 612 C CA . GLU A 1 83 ? 0.508 38.266 54.604 1.00 9.36 82 GLU A CA 1
ATOM 613 C C . GLU A 1 83 ? -0.336 39.533 54.758 1.0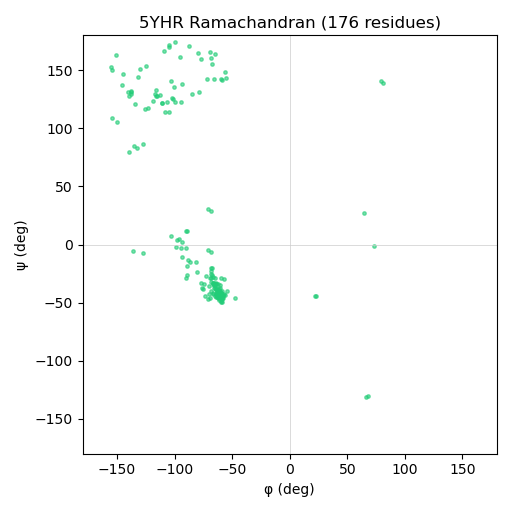0 10.01 82 GLU A C 1
ATOM 614 O O . GLU A 1 83 ? -0.100 40.316 55.679 1.00 11.03 82 GLU A O 1
ATOM 620 N N . ALA A 1 84 ? -1.309 39.739 53.872 1.00 10.31 83 ALA A N 1
ATOM 621 C CA . ALA A 1 84 ? -1.984 41.033 53.794 1.00 11.25 83 ALA A CA 1
ATOM 622 C C . ALA A 1 84 ? -2.674 41.418 55.102 1.00 11.89 83 ALA A C 1
ATOM 623 O O . ALA A 1 84 ? -2.606 42.572 55.521 1.00 11.96 83 ALA A O 1
ATOM 625 N N . SER A 1 85 ? -3.331 40.473 55.762 1.00 13.06 84 SER A N 1
ATOM 626 C CA . SER A 1 85 ? -4.040 40.834 56.985 1.00 14.34 84 SER A CA 1
ATOM 627 C C . SER A 1 85 ? -3.048 41.156 58.107 1.00 13.40 84 SER A C 1
ATOM 628 O O . SER A 1 85 ? -3.287 42.055 58.910 1.00 14.09 84 SER A O 1
ATOM 631 N N . GLU A 1 86 ? -1.923 40.449 58.145 1.00 12.48 85 GLU A N 1
ATOM 632 C CA . GLU A 1 86 ? -0.873 40.756 59.118 1.00 12.62 85 GLU A CA 1
ATOM 633 C C . GLU A 1 86 ? -0.249 42.128 58.834 1.00 12.23 85 GLU A C 1
ATOM 634 O O . GLU A 1 86 ? 0.003 42.901 59.759 1.00 12.39 85 GLU A O 1
ATOM 640 N N . ILE A 1 87 ? -0.014 42.435 57.561 1.00 11.49 86 ILE A N 1
ATOM 641 C CA . ILE A 1 87 ? 0.531 43.736 57.185 1.00 11.96 86 ILE A CA 1
ATOM 642 C C . ILE A 1 87 ? -0.417 44.862 57.610 1.00 12.49 86 ILE A C 1
ATOM 643 O O . ILE A 1 87 ? 0.010 45.887 58.150 1.00 12.53 86 ILE A O 1
ATOM 648 N N . GLU A 1 88 ? -1.711 44.653 57.405 1.00 13.13 87 GLU A N 1
ATOM 649 C CA . GLU A 1 88 ? -2.701 45.629 57.837 1.00 14.82 87 GLU A CA 1
ATOM 650 C C . GLU A 1 88 ? -2.685 45.797 59.359 1.00 14.93 87 GLU A C 1
ATOM 651 O O . GLU A 1 88 ? -2.769 46.924 59.865 1.00 15.33 87 GLU A O 1
ATOM 657 N N . ARG A 1 89 ? -2.578 44.685 60.086 1.00 14.46 88 ARG A N 1
ATOM 658 C CA . ARG A 1 89 ? -2.489 44.728 61.546 1.00 15.79 88 ARG A CA 1
ATOM 659 C C . ARG A 1 89 ? -1.273 45.541 61.983 1.00 15.07 88 ARG A C 1
ATOM 660 O O . ARG A 1 89 ? -1.367 46.388 62.875 1.00 15.92 88 ARG A O 1
ATOM 668 N N . LEU A 1 90 ? -0.131 45.282 61.353 1.00 14.48 89 LEU A N 1
ATOM 669 C CA . LEU A 1 90 ? 1.093 46.013 61.662 1.00 14.42 89 LEU A CA 1
ATOM 670 C C . LEU A 1 90 ? 0.922 47.512 61.428 1.00 14.49 89 LEU A C 1
ATOM 671 O O . LEU A 1 90 ? 1.245 48.321 62.296 1.00 15.09 89 LEU A O 1
ATOM 676 N N . LEU A 1 91 ? 0.399 47.883 60.263 1.00 14.11 90 LEU A N 1
ATOM 677 C CA . LEU A 1 91 ? 0.212 49.294 59.946 1.00 15.17 90 LEU A CA 1
ATOM 678 C C . LEU A 1 91 ? -0.747 49.974 60.920 1.00 16.71 90 LEU A C 1
ATOM 679 O O . LEU A 1 91 ? -0.521 51.110 61.333 1.00 17.31 90 LEU A O 1
ATOM 684 N N . GLU A 1 92 ? -1.810 49.274 61.299 1.00 17.87 91 GLU A N 1
ATOM 685 C CA . GLU A 1 92 ? -2.792 49.845 62.206 1.00 20.21 91 GLU A CA 1
ATOM 686 C C . GLU A 1 92 ? -2.201 50.050 63.595 1.00 20.41 91 GLU A C 1
ATOM 687 O O . GLU A 1 92 ? -2.634 50.926 64.333 1.00 20.47 91 GLU A O 1
ATOM 693 N N . SER A 1 93 ? -1.194 49.259 63.944 1.00 21.07 92 SER A N 1
ATOM 694 C CA . SER A 1 93 ? -0.600 49.358 65.269 1.00 22.74 92 SER A CA 1
ATOM 695 C C . SER A 1 93 ? 0.412 50.495 65.368 1.00 23.01 92 SER A C 1
ATOM 696 O O . SER A 1 93 ? 0.795 50.886 66.465 1.00 24.61 92 SER A O 1
ATOM 699 N N . VAL A 1 94 ? 0.841 51.028 64.227 1.00 22.07 93 VAL A N 1
ATOM 700 C CA . VAL A 1 94 ? 1.763 52.158 64.220 1.00 22.55 93 VAL A CA 1
ATOM 701 C C . VAL A 1 94 ? 1.033 53.466 64.501 1.00 24.16 93 VAL A C 1
ATOM 702 O O . VAL A 1 94 ? 1.246 54.071 65.540 1.00 25.21 93 VAL A O 1
ATOM 706 N N . THR B 1 3 ? 18.641 51.592 66.208 1.00 26.86 2 THR B N 1
ATOM 707 C CA . THR B 1 3 ? 18.560 50.482 65.262 1.00 24.85 2 THR B CA 1
ATOM 708 C C . THR B 1 3 ? 17.988 49.229 65.930 1.00 22.45 2 THR B C 1
ATOM 709 O O . THR B 1 3 ? 18.457 48.812 66.991 1.00 23.90 2 THR B O 1
ATOM 713 N N . LYS B 1 4 ? 16.975 48.638 65.301 1.00 17.88 3 LYS B N 1
ATOM 714 C CA . LYS B 1 4 ? 16.294 47.467 65.847 1.00 15.80 3 LYS B CA 1
ATOM 715 C C . LYS B 1 4 ? 17.100 46.192 65.584 1.00 13.21 3 LYS B C 1
ATOM 716 O O . LYS B 1 4 ? 18.008 46.166 64.750 1.00 12.29 3 LYS B O 1
ATOM 722 N N . THR B 1 5 ? 16.749 45.131 66.295 1.00 11.85 4 THR B N 1
ATOM 723 C CA . THR B 1 5 ? 17.510 43.893 66.235 1.00 11.57 4 THR B CA 1
ATOM 724 C C . THR B 1 5 ? 17.609 43.315 64.821 1.00 10.98 4 THR B C 1
ATOM 725 O O . THR B 1 5 ? 18.682 42.886 64.403 1.00 10.73 4 THR B O 1
ATOM 729 N N . ALA B 1 6 ? 16.509 43.315 64.076 1.00 10.01 5 ALA B N 1
ATOM 730 C CA . ALA B 1 6 ? 16.546 42.748 62.727 1.00 10.20 5 ALA B CA 1
ATOM 731 C C . ALA B 1 6 ? 17.553 43.491 61.849 1.00 10.07 5 ALA B C 1
ATOM 732 O O . ALA B 1 6 ? 18.319 42.881 61.097 1.00 9.80 5 ALA B O 1
ATOM 734 N N . GLN B 1 7 ? 17.556 44.816 61.956 1.00 11.09 6 GLN B N 1
ATOM 735 C CA . GLN B 1 7 ? 18.441 45.632 61.141 1.00 12.45 6 GLN B CA 1
ATOM 736 C C . GLN B 1 7 ? 19.881 45.458 61.600 1.00 12.69 6 GLN B C 1
ATOM 737 O O . GLN B 1 7 ? 20.802 45.416 60.778 1.00 13.16 6 GLN B O 1
ATOM 751 N N . ILE B 1 9 ? 21.188 42.748 62.931 1.00 12.30 8 ILE B N 1
ATOM 752 C CA . ILE B 1 9 ? 21.639 41.453 62.439 1.00 12.46 8 ILE B CA 1
ATOM 753 C C . ILE B 1 9 ? 21.989 41.528 60.954 1.00 13.33 8 ILE B C 1
ATOM 754 O O . ILE B 1 9 ? 23.029 41.022 60.530 1.00 14.00 8 ILE B O 1
ATOM 759 N N . ALA B 1 10 ? 21.137 42.179 60.167 1.00 13.60 9 ALA B N 1
ATOM 760 C CA . ALA B 1 10 ? 21.392 42.314 58.736 1.00 15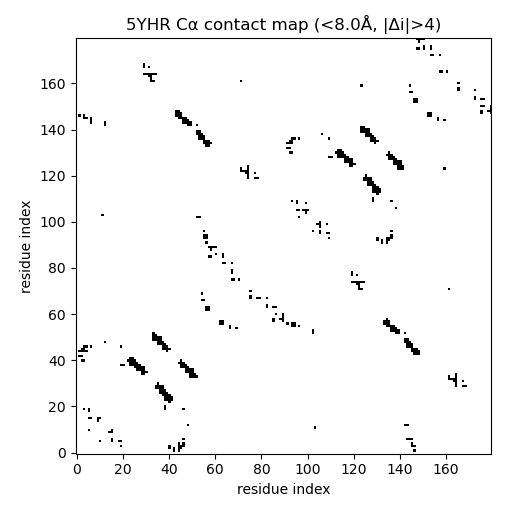.93 9 ALA B CA 1
ATOM 761 C C . ALA B 1 10 ? 22.699 43.071 58.482 1.00 18.14 9 ALA B C 1
ATOM 762 O O . ALA B 1 10 ? 23.452 42.732 57.568 1.00 19.58 9 ALA B O 1
ATOM 764 N N . GLN B 1 11 ? 22.971 44.078 59.309 1.00 19.18 10 GLN B N 1
ATOM 765 C CA . GLN B 1 11 ? 24.186 44.888 59.187 1.00 21.78 10 GLN B CA 1
ATOM 766 C C . GLN B 1 11 ? 25.451 44.196 59.702 1.00 21.85 10 GLN B C 1
ATOM 767 O O . GLN B 1 11 ? 26.537 44.378 59.140 1.00 22.37 10 GLN B O 1
ATOM 773 N N . GLN B 1 12 ? 25.316 43.436 60.786 1.00 21.44 11 GLN B N 1
ATOM 774 C CA . GLN B 1 12 ? 26.458 42.767 61.417 1.00 21.48 11 GLN B CA 1
ATOM 775 C C . GLN B 1 12 ? 26.843 41.485 60.688 1.00 21.23 11 GLN B C 1
ATOM 776 O O . GLN B 1 12 ? 27.972 41.011 60.790 1.00 20.63 11 GLN B O 1
ATOM 782 N N . HIS B 1 13 ? 25.890 40.914 59.967 1.00 21.15 12 HIS B N 1
ATOM 783 C CA . HIS B 1 13 ? 26.118 39.647 59.288 1.00 20.90 12 HIS B CA 1
ATOM 784 C C . HIS B 1 13 ? 25.752 39.790 57.824 1.00 22.19 12 HIS B C 1
ATOM 785 O O . HIS B 1 13 ? 24.623 39.507 57.434 1.00 22.53 12 HIS B O 1
ATOM 792 N N . LYS B 1 14 ? 26.710 40.244 57.020 1.00 21.90 13 LYS B N 1
ATOM 793 C CA . LYS B 1 14 ? 26.467 40.520 55.606 1.00 23.85 13 LYS B CA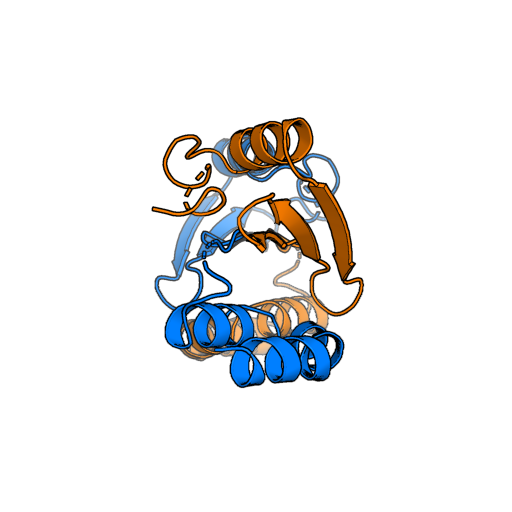 1
ATOM 794 C C . LYS B 1 14 ? 26.161 39.274 54.766 1.00 21.63 13 LYS B C 1
ATOM 795 O O . LYS B 1 14 ? 25.480 39.370 53.741 1.00 23.63 13 LYS B O 1
ATOM 801 N N . ASP B 1 15 ? 26.669 38.115 55.177 1.00 17.95 14 ASP B N 1
ATOM 802 C CA . ASP B 1 15 ? 26.323 36.866 54.500 1.00 15.72 14 ASP B CA 1
ATOM 803 C C . ASP B 1 15 ? 24.938 36.410 54.958 1.00 14.20 14 ASP B C 1
ATOM 804 O O . ASP B 1 15 ? 24.680 36.359 56.157 1.00 13.68 14 ASP B O 1
ATOM 809 N N . THR B 1 16 ? 24.050 36.057 54.034 1.00 13.58 15 THR B N 1
ATOM 810 C CA . THR B 1 16 ? 22.668 35.788 54.437 1.00 14.01 15 THR B CA 1
ATOM 811 C C . THR B 1 16 ? 22.562 34.579 55.370 1.00 11.60 15 THR B C 1
ATOM 812 O O . THR B 1 16 ? 21.788 34.613 56.320 1.00 11.70 15 THR B O 1
ATOM 816 N N . VAL B 1 17 ? 23.345 33.525 55.133 1.00 9.84 16 VAL B N 1
ATOM 817 C CA . VAL B 1 17 ? 23.289 32.349 56.000 1.00 9.92 16 VAL B CA 1
ATOM 818 C C . VAL B 1 17 ? 23.718 32.705 57.432 1.00 8.89 16 VAL B C 1
ATOM 819 O O . VAL B 1 17 ? 23.120 32.246 58.410 1.00 9.05 16 VAL B O 1
ATOM 823 N N . ALA B 1 18 ? 24.738 33.545 57.556 1.00 8.80 17 ALA B N 1
ATOM 824 C CA . ALA B 1 18 ? 25.207 33.994 58.863 1.00 8.79 17 ALA B CA 1
ATOM 825 C C . ALA B 1 18 ? 24.121 34.799 59.582 1.00 8.92 17 ALA B C 1
ATOM 826 O O . ALA B 1 18 ? 23.871 34.596 60.773 1.00 8.91 17 ALA B O 1
ATOM 828 N N . ALA B 1 19 ? 23.472 35.707 58.858 1.00 8.43 18 ALA B N 1
ATOM 829 C CA . ALA B 1 19 ? 22.384 36.487 59.440 1.00 8.83 18 ALA B CA 1
ATOM 830 C C . ALA B 1 19 ? 21.243 35.591 59.930 1.00 8.50 18 ALA B C 1
ATOM 831 O O . ALA B 1 19 ? 20.706 35.801 61.020 1.00 9.47 18 ALA B O 1
ATOM 833 N N . CYS B 1 20 ? 20.872 34.586 59.142 1.00 8.67 19 CYS B N 1
ATOM 834 C CA . CYS B 1 20 ? 19.814 33.686 59.577 1.00 9.40 19 CYS B CA 1
ATOM 835 C C . CYS B 1 20 ? 20.191 32.915 60.833 1.00 8.54 19 CYS B C 1
ATOM 836 O O . CYS B 1 20 ? 19.364 32.737 61.729 1.00 8.78 19 CYS B O 1
ATOM 839 N N . GLU B 1 21 ? 21.435 32.458 60.911 1.00 8.54 20 GLU B N 1
ATOM 840 C CA . GLU B 1 21 ? 21.839 31.701 62.087 1.00 8.80 20 GLU B CA 1
ATOM 841 C C . GLU B 1 21 ? 21.881 32.601 63.324 1.00 8.82 20 GLU B C 1
ATOM 842 O O . GLU B 1 21 ? 21.456 32.188 64.400 1.00 9.28 20 GLU B O 1
ATOM 848 N N . ALA B 1 22 ? 22.360 33.835 63.169 1.00 8.62 21 ALA B N 1
ATOM 849 C CA . ALA B 1 22 ? 22.332 34.793 64.269 1.00 9.45 21 ALA B CA 1
ATOM 850 C C . ALA B 1 22 ? 20.883 35.038 64.717 1.00 8.92 21 ALA B C 1
ATOM 851 O O . ALA B 1 22 ? 20.587 35.100 65.917 1.00 10.04 21 ALA B O 1
ATOM 853 N N . ALA B 1 23 ? 19.981 35.162 63.747 1.00 8.94 22 ALA B N 1
ATOM 854 C CA . ALA B 1 23 ? 18.562 35.366 64.044 1.00 9.39 22 ALA B CA 1
ATOM 855 C C . ALA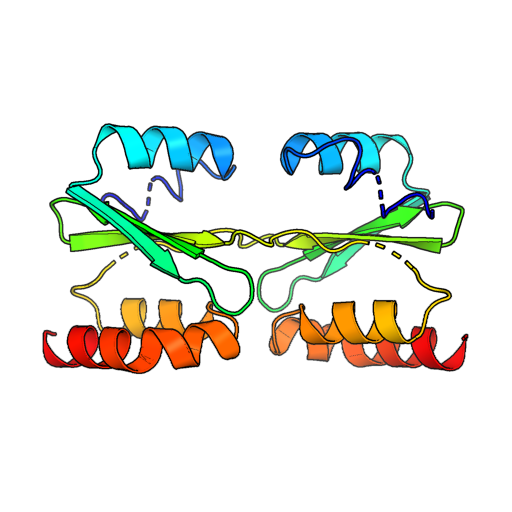 B 1 23 ? 17.971 34.171 64.795 1.00 10.35 22 ALA B C 1
ATOM 856 O O . ALA B 1 23 ? 17.220 34.337 65.760 1.00 11.53 22 ALA B O 1
ATOM 858 N N . GLU B 1 24 ? 18.309 32.969 64.337 1.00 10.64 23 GLU B N 1
ATOM 859 C CA . GLU B 1 24 ? 17.846 31.747 64.970 1.00 12.22 23 GLU B CA 1
ATOM 860 C C . GLU B 1 24 ? 18.188 31.718 66.455 1.00 12.46 23 GLU B C 1
ATOM 861 O O . GLU B 1 24 ? 17.384 31.289 67.281 1.00 13.91 23 GLU B O 1
ATOM 867 N N . ALA B 1 25 ? 19.382 32.193 66.787 1.00 11.36 24 ALA B N 1
ATOM 868 C CA . ALA B 1 25 ? 19.884 32.120 68.153 1.00 12.00 24 ALA B CA 1
ATOM 869 C C . ALA B 1 25 ? 19.122 33.011 69.138 1.00 12.26 24 ALA B C 1
ATOM 870 O O . ALA B 1 25 ? 19.106 32.720 70.335 1.00 14.88 24 ALA B O 1
ATOM 872 N N . ILE B 1 26 ? 18.496 34.088 68.661 1.00 11.12 25 ILE B N 1
ATOM 873 C CA . ILE B 1 26 ? 17.872 35.026 69.597 1.00 11.07 25 ILE B CA 1
ATOM 874 C C . ILE B 1 26 ? 16.405 35.351 69.318 1.00 10.63 25 ILE B C 1
ATOM 875 O O . ILE B 1 26 ? 15.765 36.004 70.131 1.00 11.13 25 ILE B O 1
ATOM 880 N N . ALA B 1 27 ? 15.865 34.898 68.190 1.00 9.63 26 ALA B N 1
ATOM 881 C CA . ALA B 1 27 ? 14.468 35.186 67.868 1.00 9.54 26 ALA B CA 1
ATOM 882 C C . ALA B 1 27 ? 13.523 34.659 68.944 1.00 9.64 26 ALA B C 1
ATOM 883 O O . ALA B 1 27 ? 13.733 33.569 69.483 1.00 10.74 26 ALA B O 1
ATOM 885 N N . ILE B 1 28 ? 12.471 35.417 69.241 1.00 8.98 27 ILE B N 1
ATOM 886 C CA . ILE B 1 28 ? 11.453 34.941 70.171 1.00 9.41 27 ILE B CA 1
ATOM 887 C C . ILE B 1 28 ? 10.384 34.116 69.458 1.00 8.66 27 ILE B C 1
ATOM 888 O O . ILE B 1 28 ? 9.631 33.397 70.106 1.00 9.12 27 ILE B O 1
ATOM 893 N N . ALA B 1 29 ? 10.335 34.198 68.131 1.00 8.41 28 ALA B N 1
ATOM 894 C CA . ALA B 1 29 ? 9.350 33.442 67.364 1.00 8.58 28 ALA B CA 1
ATOM 895 C C . ALA B 1 29 ? 9.871 33.236 65.960 1.00 8.22 28 ALA B C 1
ATOM 896 O O . ALA B 1 29 ? 10.668 34.034 65.459 1.00 8.92 28 ALA B O 1
ATOM 898 N N . LYS B 1 30 ? 9.412 32.157 65.335 1.00 8.27 29 LYS B N 1
ATOM 899 C CA . LYS B 1 30 ? 9.787 31.837 63.965 1.00 10.60 29 LYS B CA 1
ATOM 900 C C . LYS B 1 30 ? 8.540 31.320 63.265 1.00 12.23 29 LYS B C 1
ATOM 901 O O . LYS B 1 30 ? 7.866 30.419 63.771 1.00 14.29 29 LYS B O 1
ATOM 907 N N . ASP B 1 31 ? 8.230 31.909 62.111 1.00 12.26 30 ASP B N 1
ATOM 908 C CA . ASP B 1 31 ? 7.034 31.570 61.345 1.00 13.73 30 ASP B CA 1
ATOM 909 C C . ASP B 1 31 ? 7.417 31.299 59.897 1.00 13.05 30 ASP B C 1
ATOM 910 O O . ASP B 1 31 ? 8.382 31.861 59.398 1.00 14.16 30 ASP B O 1
ATOM 915 N N . GLN B 1 32 ? 6.652 30.447 59.226 1.00 12.22 31 GLN B N 1
ATOM 916 C CA . GLN B 1 32 ? 6.861 30.195 57.805 1.00 12.02 31 GLN B CA 1
ATOM 917 C C . GLN B 1 32 ? 5.663 30.634 56.980 1.00 11.93 31 GLN B C 1
ATOM 918 O O . GLN B 1 32 ? 4.530 30.254 57.268 1.00 14.23 31 GLN B O 1
ATOM 924 N N . VAL B 1 33 ? 5.926 31.441 55.959 1.00 10.62 32 VAL B N 1
ATOM 925 C CA . VAL B 1 33 ? 4.961 31.714 54.907 1.00 11.18 32 VAL B CA 1
ATOM 926 C C . VAL B 1 33 ? 5.259 30.743 53.773 1.00 10.69 32 VAL B C 1
ATOM 927 O O . VAL B 1 33 ? 6.378 30.717 53.260 1.00 11.67 32 VAL B O 1
ATOM 931 N N . TRP B 1 34 ? 4.280 29.934 53.384 1.00 9.94 33 TRP B N 1
ATOM 932 C CA . TRP B 1 34 ? 4.525 28.925 52.348 1.00 10.26 33 TRP B CA 1
ATOM 933 C C . TRP B 1 34 ? 4.252 29.439 50.944 1.00 10.29 33 TRP B C 1
ATOM 934 O O . TRP B 1 34 ? 4.866 28.986 49.977 1.00 11.78 33 TRP B O 1
ATOM 945 N N . ASP B 1 35 ? 3.332 30.385 50.825 1.00 9.16 34 ASP B N 1
ATOM 946 C CA . ASP B 1 35 ? 2.959 30.871 49.505 1.00 9.86 34 ASP B CA 1
ATOM 947 C C . ASP B 1 35 ? 4.084 31.646 48.814 1.00 9.33 34 ASP B C 1
ATOM 948 O O . ASP B 1 35 ? 4.973 32.207 49.459 1.00 9.62 34 ASP B O 1
ATOM 953 N N . GLY B 1 36 ? 4.026 31.680 47.490 1.00 9.40 35 GLY B N 1
ATOM 954 C CA . GLY B 1 36 ? 5.003 32.401 46.699 1.00 8.88 35 GLY B CA 1
ATOM 955 C C . GLY B 1 36 ? 6.379 31.783 46.810 1.00 9.03 35 GLY B C 1
ATOM 956 O O . GLY B 1 36 ? 6.543 30.562 46.698 1.00 9.94 35 GLY B O 1
ATOM 957 N N . GLU B 1 37 ? 7.376 32.621 47.067 1.00 8.84 36 GLU B N 1
ATOM 958 C CA . GLU B 1 37 ? 8.742 32.137 47.205 1.00 8.87 36 GLU B CA 1
ATOM 959 C C . GLU B 1 37 ? 8.930 31.281 48.445 1.00 8.56 36 GLU B C 1
ATOM 960 O O . GLU B 1 37 ? 9.897 30.531 48.528 1.00 8.61 36 GLU B O 1
ATOM 966 N N . GLY B 1 38 ? 8.025 31.415 49.415 1.00 8.24 37 GLY B N 1
ATOM 967 C 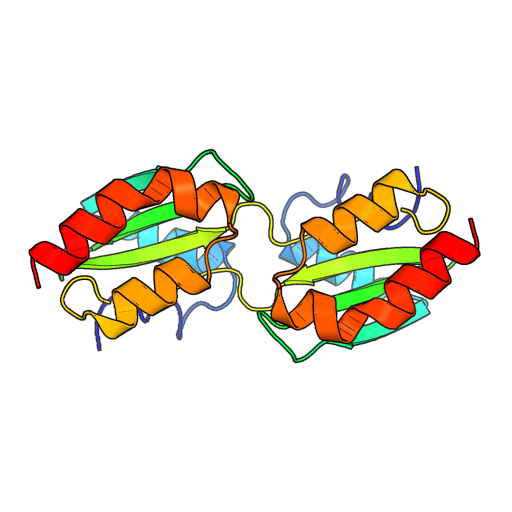CA . GLY B 1 38 ? 8.250 30.876 50.746 1.00 8.18 37 GLY B CA 1
ATOM 968 C C . GLY B 1 38 ? 9.129 31.850 51.514 1.00 7.76 37 GLY B C 1
ATOM 969 O O . GLY B 1 38 ? 10.064 32.430 50.946 1.00 9.07 37 GLY B O 1
ATOM 970 N N . TYR B 1 39 ? 8.818 32.064 52.790 1.00 7.59 38 TYR B N 1
ATOM 971 C CA . TYR B 1 39 ? 9.579 33.008 53.610 1.00 8.02 38 TYR B CA 1
ATOM 972 C C . TYR B 1 39 ? 9.649 32.521 55.042 1.00 8.63 38 TYR B C 1
ATOM 973 O O . TYR B 1 39 ? 8.656 32.047 55.587 1.00 9.92 38 TYR B O 1
ATOM 982 N N . THR B 1 40 ? 10.828 32.643 55.639 1.00 8.03 39 THR B N 1
ATOM 983 C CA . THR B 1 40 ? 11.014 32.385 57.058 1.00 8.58 39 THR B CA 1
ATOM 984 C C . THR B 1 40 ? 11.087 33.722 57.788 1.00 8.35 39 THR B C 1
ATOM 985 O O . THR B 1 40 ? 11.883 34.585 57.412 1.00 9.14 39 THR B O 1
ATOM 989 N N . LYS B 1 41 ? 10.246 33.895 58.806 1.00 8.13 40 LYS B N 1
ATOM 990 C CA . LYS B 1 41 ? 10.197 35.141 59.560 1.00 8.05 40 LYS B CA 1
ATOM 991 C C . LYS B 1 41 ? 10.735 34.920 60.965 1.00 7.66 40 LYS B C 1
ATOM 992 O O . LYS B 1 41 ? 10.215 34.075 61.693 1.00 9.52 40 LYS B O 1
ATOM 998 N N . TYR B 1 42 ? 11.778 35.665 61.330 1.00 7.44 41 TYR B N 1
ATOM 999 C CA . TYR B 1 42 ? 12.340 35.634 62.676 1.00 7.73 41 TYR B CA 1
ATOM 1000 C C . TYR B 1 42 ? 11.907 36.892 63.402 1.00 7.63 41 TYR B C 1
ATOM 1001 O O . TYR B 1 42 ? 12.301 37.988 62.997 1.00 8.07 41 TYR B O 1
ATOM 1010 N N . THR B 1 43 ? 11.091 36.756 64.443 1.00 7.97 42 THR B N 1
ATOM 1011 C CA . THR B 1 43 ? 10.637 37.922 65.196 1.00 8.09 42 THR B CA 1
ATOM 1012 C C . THR B 1 43 ? 11.451 38.061 66.482 1.00 8.46 42 THR B C 1
ATOM 1013 O O . THR B 1 43 ? 11.709 37.072 67.171 1.00 8.89 42 THR B O 1
ATOM 1017 N N . PHE B 1 44 ? 11.865 39.289 66.780 1.00 8.62 43 PHE B N 1
ATOM 1018 C CA . PHE B 1 44 ? 12.711 39.567 67.930 1.00 9.59 43 PHE B CA 1
ATOM 1019 C C . PHE B 1 44 ? 11.939 40.224 69.064 1.00 10.07 43 PHE B C 1
ATOM 1020 O O . PHE B 1 44 ? 10.786 40.622 68.906 1.00 10.91 43 PHE B O 1
ATOM 1028 N N . ASP B 1 45 ? 12.591 40.316 70.216 1.00 11.56 44 ASP B N 1
ATOM 1029 C CA . ASP B 1 45 ? 11.970 40.842 71.418 1.00 13.77 44 ASP B CA 1
ATOM 1030 C C . ASP B 1 45 ? 11.483 42.278 71.225 1.00 13.93 44 ASP B C 1
ATOM 1031 O O . ASP B 1 45 ? 10.512 42.695 71.855 1.00 16.93 44 ASP B O 1
ATOM 1036 N N . ASP B 1 46 ? 12.145 43.031 70.349 1.00 12.69 45 ASP B N 1
ATOM 1037 C CA . ASP B 1 46 ? 11.739 44.412 70.105 1.00 12.73 45 ASP B CA 1
ATOM 1038 C C . ASP B 1 46 ? 10.710 44.520 68.970 1.00 13.26 45 ASP B C 1
ATOM 1039 O O . ASP B 1 46 ? 10.445 45.616 68.476 1.00 14.97 45 ASP B O 1
ATOM 1044 N N . ASN B 1 47 ? 10.169 43.365 68.569 1.00 13.39 46 ASN B N 1
ATOM 1045 C CA . ASN B 1 47 ? 9.119 43.213 67.550 1.00 14.62 46 ASN B CA 1
ATOM 1046 C C . ASN B 1 47 ? 9.587 43.427 66.117 1.00 13.03 46 ASN B C 1
ATOM 1047 O O . ASN B 1 47 ? 8.794 43.278 65.180 1.00 13.44 46 ASN B O 1
ATOM 1052 N N . SER B 1 48 ? 10.865 43.753 65.932 1.00 10.79 47 SER B N 1
ATOM 1053 C CA . SER B 1 48 ? 11.416 43.785 64.577 1.00 10.12 47 SER B CA 1
ATOM 1054 C C . SER B 1 48 ? 11.477 42.356 64.049 1.00 8.57 47 SER B C 1
ATOM 1055 O O . SER B 1 48 ? 11.419 41.389 64.820 1.00 9.15 47 SER B O 1
ATOM 1058 N N . VAL B 1 49 ? 11.564 42.232 62.729 1.00 7.96 48 VAL B N 1
ATOM 1059 C CA . VAL B 1 49 ? 11.469 40.939 62.067 1.00 7.60 48 VAL B CA 1
ATOM 1060 C C . VAL B 1 49 ? 12.504 40.851 60.962 1.00 7.14 48 VAL B C 1
ATOM 1061 O O . VAL B 1 49 ? 12.620 41.770 60.151 1.00 8.15 48 VAL B O 1
ATOM 1065 N N . LEU B 1 50 ? 13.254 39.753 60.932 1.00 7.35 49 LEU B N 1
ATOM 1066 C CA . LEU B 1 50 ? 14.110 39.454 59.790 1.00 7.89 49 LEU B CA 1
ATOM 1067 C C . LEU B 1 50 ? 13.412 38.400 58.946 1.00 7.63 49 LEU B C 1
ATOM 1068 O O . LEU B 1 50 ? 13.053 37.345 59.458 1.00 7.90 49 LEU B O 1
ATOM 1073 N N . ILE B 1 51 ? 13.211 38.680 57.661 1.00 7.88 50 ILE B N 1
ATOM 1074 C CA . ILE B 1 51 ? 12.524 37.737 56.782 1.00 7.99 50 ILE B CA 1
ATOM 1075 C C . ILE B 1 51 ? 13.485 37.268 55.703 1.00 7.64 50 ILE B C 1
ATOM 1076 O O . ILE B 1 51 ? 14.181 38.079 55.086 1.00 8.86 50 ILE B O 1
ATOM 1081 N N . GLN B 1 52 ? 13.514 35.958 55.485 1.00 7.94 51 GLN B N 1
ATOM 1082 C CA . GLN B 1 52 ? 14.396 35.325 54.509 1.00 7.88 51 GLN B CA 1
ATOM 1083 C C . GLN B 1 52 ? 13.582 34.600 53.443 1.00 7.92 51 GLN B C 1
ATOM 1084 O O . GLN B 1 52 ? 12.770 33.728 53.776 1.00 8.15 51 GLN B O 1
ATOM 1090 N N . SER B 1 53 ? 13.795 34.941 52.176 1.00 7.79 52 SER B N 1
ATOM 1091 C CA . SER B 1 53 ? 13.150 34.203 51.094 1.00 7.57 52 SER B CA 1
ATOM 1092 C C . SER B 1 53 ? 13.639 32.765 51.007 1.00 7.97 52 SER B C 1
ATOM 1093 O O . SER B 1 53 ? 14.832 32.513 51.185 1.00 8.81 52 SER B O 1
ATOM 1096 N N . GLY B 1 54 ? 12.723 31.846 50.702 1.00 8.58 53 GLY B N 1
ATOM 1097 C CA . GLY B 1 54 ? 13.056 30.450 50.467 1.00 9.01 53 GLY B CA 1
ATOM 1098 C C . GLY B 1 54 ? 13.224 30.087 48.998 1.00 8.80 53 GLY B C 1
ATOM 1099 O O . GLY B 1 54 ? 13.403 28.910 48.682 1.00 11.32 53 GLY B O 1
ATOM 1100 N N . THR B 1 55 ? 13.151 31.075 48.104 1.00 7.94 54 THR B N 1
ATOM 1101 C CA . THR B 1 55 ? 13.475 30.842 46.689 1.00 7.67 54 THR B CA 1
ATOM 1102 C C . THR B 1 55 ? 14.410 31.959 46.233 1.00 7.18 54 THR B C 1
ATOM 1103 O O . THR B 1 55 ? 13.987 32.966 45.644 1.00 7.64 54 THR B O 1
ATOM 1107 N N . THR B 1 56 ? 15.687 31.765 46.535 1.00 7.67 55 THR B N 1
ATOM 1108 C CA . THR B 1 56 ? 16.708 32.792 46.392 1.00 8.20 55 THR B CA 1
ATOM 1109 C C . THR B 1 56 ? 17.335 32.809 45.007 1.00 7.57 55 THR B C 1
ATOM 1110 O O . THR B 1 56 ? 18.040 33.748 44.655 1.00 8.41 55 THR B O 1
ATOM 1114 N N . GLN B 1 57 ? 17.081 31.759 44.236 1.00 7.32 56 GLN B N 1
ATOM 1115 C CA . GLN B 1 57 ? 17.672 31.616 42.920 1.00 7.18 56 GLN B CA 1
ATOM 1116 C C . GLN B 1 57 ? 16.728 30.811 42.047 1.00 6.87 56 GLN B C 1
ATOM 1117 O O . GLN B 1 57 ? 15.834 30.131 42.558 1.00 8.48 56 GLN B O 1
ATOM 1123 N N . TYR B 1 58 ? 16.944 30.892 40.738 1.00 6.89 57 TYR B N 1
ATOM 1124 C CA . TYR B 1 58 ? 16.064 30.274 39.762 1.00 6.88 57 TYR B CA 1
ATOM 1125 C C . TYR B 1 58 ? 16.906 29.674 38.645 1.00 6.45 57 TYR B C 1
ATOM 1126 O O . TYR B 1 58 ? 17.800 30.339 38.121 1.00 7.72 57 TYR B O 1
ATOM 1135 N N . ALA B 1 59 ? 16.630 28.425 38.289 1.00 6.79 58 ALA B N 1
ATOM 1136 C CA . ALA B 1 59 ? 17.305 27.755 37.187 1.00 7.19 58 ALA B CA 1
ATOM 1137 C C . ALA B 1 59 ? 16.419 27.798 35.954 1.00 7.37 58 ALA B C 1
ATOM 1138 O O . ALA B 1 59 ? 15.340 27.192 35.925 1.00 8.49 58 ALA B O 1
ATOM 1148 N N . ASP B 1 61 ? 15.882 27.032 31.952 1.00 9.27 60 ASP B N 1
ATOM 1149 C CA . ASP B 1 61 ? 16.249 26.374 30.705 1.00 11.26 60 ASP B CA 1
ATOM 1150 C C . ASP B 1 61 ? 15.842 27.311 29.573 1.00 12.02 60 ASP B C 1
ATOM 1151 O O . ASP B 1 61 ? 14.652 27.436 29.284 1.00 11.58 60 ASP B O 1
ATOM 1156 N N . ALA B 1 62 ? 16.813 27.971 28.943 1.00 14.03 61 ALA B N 1
ATOM 1157 C CA . ALA B 1 62 ? 16.510 28.992 27.933 1.00 16.15 61 ALA B CA 1
ATOM 1158 C C . ALA B 1 62 ? 15.956 28.416 26.633 1.00 18.02 61 ALA B C 1
ATOM 1159 O O . ALA B 1 62 ? 15.581 29.164 25.732 1.00 19.06 61 ALA B O 1
ATOM 1161 N N . ASP B 1 63 ? 15.900 27.094 26.531 1.00 18.14 62 ASP B N 1
ATOM 1162 C CA . ASP B 1 63 ? 15.314 26.465 25.354 1.00 19.85 62 ASP B CA 1
ATOM 1163 C C . ASP B 1 63 ? 13.865 26.043 25.609 1.00 19.39 62 ASP B C 1
ATOM 1164 O O . ASP B 1 63 ? 13.221 25.455 24.743 1.00 21.05 62 ASP B O 1
ATOM 1169 N N . ASP B 1 64 ? 13.349 26.374 26.790 1.00 17.22 63 ASP B N 1
ATOM 1170 C CA . ASP B 1 64 ? 12.004 25.968 27.191 1.00 16.59 63 ASP B CA 1
ATOM 1171 C C . ASP B 1 64 ? 11.127 27.170 27.549 1.00 14.58 63 ASP B C 1
ATOM 1172 O O . ASP B 1 64 ? 11.412 27.892 28.505 1.00 13.71 63 ASP B O 1
ATOM 1177 N N . ALA B 1 65 ? 10.052 27.371 26.794 1.00 14.12 64 ALA B N 1
ATOM 1178 C CA . ALA B 1 65 ? 9.194 28.540 26.972 1.00 14.20 64 ALA B CA 1
ATOM 1179 C C . ALA B 1 65 ? 8.607 28.640 28.381 1.00 13.44 64 ALA B C 1
ATOM 1180 O O . ALA B 1 65 ? 8.578 29.717 28.970 1.00 13.06 64 ALA B O 1
ATOM 1182 N N . ASP B 1 66 ? 8.134 27.528 28.929 1.00 13.48 65 ASP B N 1
ATOM 1183 C CA . ASP B 1 66 ? 7.551 27.577 30.267 1.00 14.51 65 ASP B CA 1
ATOM 1184 C C . ASP B 1 66 ? 8.601 27.898 31.325 1.00 12.66 65 ASP B C 1
ATOM 1185 O O . ASP B 1 66 ? 8.311 28.584 32.305 1.00 12.58 65 ASP B O 1
ATOM 1190 N N . SER B 1 67 ? 9.829 27.436 31.120 1.00 11.98 66 SER B N 1
ATOM 1191 C CA . SER B 1 67 ? 10.903 27.757 32.057 1.00 11.22 66 SER B CA 1
ATOM 1192 C C . SER B 1 67 ? 11.239 29.254 32.019 1.00 10.72 66 SER B C 1
ATOM 1193 O O . SER B 1 67 ? 11.453 29.892 33.060 1.00 10.00 66 SER B O 1
ATOM 1196 N N . ILE B 1 68 ? 11.292 29.807 30.812 1.00 10.25 67 ILE B N 1
ATOM 1197 C CA . ILE B 1 68 ? 11.500 31.236 30.637 1.00 9.86 67 ILE B CA 1
ATOM 1198 C C . ILE B 1 68 ? 10.377 32.044 31.297 1.00 9.22 67 ILE B C 1
ATOM 1199 O O . ILE B 1 68 ? 10.635 33.022 32.003 1.00 9.46 67 ILE B O 1
ATOM 1204 N N . LYS B 1 69 ? 9.128 31.631 31.087 1.00 9.91 68 LYS B N 1
ATOM 1205 C CA . LYS B 1 69 ? 8.009 32.341 31.695 1.00 10.06 68 LYS B CA 1
ATOM 1206 C C . LYS B 1 69 ? 8.036 32.208 33.224 1.00 9.26 68 LYS B C 1
ATOM 1207 O O . LYS B 1 69 ? 7.641 33.135 33.938 1.00 10.01 68 LYS B O 1
ATOM 1213 N N . GLY B 1 70 ? 8.516 31.070 33.729 1.00 9.44 69 GLY B N 1
ATOM 1214 C CA . GLY B 1 70 ? 8.675 30.875 35.162 1.00 9.99 69 GLY B CA 1
ATOM 1215 C C . GLY B 1 70 ? 9.723 31.814 35.742 1.00 8.93 69 GLY B C 1
ATOM 1216 O O . GLY B 1 70 ? 9.578 32.312 36.856 1.00 9.51 69 GLY B O 1
ATOM 1217 N N . TYR B 1 71 ? 10.784 32.054 34.984 1.00 8.36 70 TYR B N 1
ATOM 1218 C CA . TYR B 1 71 ? 11.786 33.034 35.377 1.00 8.17 70 TYR B CA 1
ATOM 1219 C C . TYR B 1 71 ? 11.155 34.414 35.515 1.00 8.13 70 TYR B C 1
ATOM 1220 O O . TYR B 1 71 ? 11.345 35.115 36.522 1.00 8.21 70 TYR B O 1
ATOM 1229 N N . ALA B 1 72 ? 10.385 34.798 34.500 1.00 8.56 71 ALA B N 1
ATOM 1230 C CA . ALA B 1 72 ? 9.697 36.084 34.517 1.00 8.97 71 ALA B CA 1
ATOM 1231 C C . ALA B 1 72 ? 8.819 36.230 35.750 1.00 9.10 71 ALA B C 1
ATOM 1232 O O . ALA B 1 72 ? 8.810 37.279 36.375 1.00 9.67 71 ALA B O 1
ATOM 1234 N N . ASP B 1 73 ? 8.085 35.174 36.088 1.00 8.85 72 ASP B N 1
ATOM 1235 C CA . ASP B 1 73 ? 7.183 35.206 37.239 1.00 9.69 72 ASP B CA 1
ATOM 1236 C C . ASP B 1 73 ? 7.952 35.340 38.557 1.00 9.09 72 ASP B C 1
ATOM 1237 O O . ASP B 1 73 ? 7.483 35.969 39.504 1.00 10.63 72 ASP B O 1
ATOM 1242 N N . TRP B 1 74 ? 9.131 34.730 38.621 1.00 8.10 73 TRP B N 1
ATOM 1243 C CA . TRP B 1 74 ? 9.940 34.736 39.837 1.00 7.99 73 TRP B CA 1
ATOM 1244 C C . TRP B 1 74 ? 10.613 36.087 40.067 1.00 7.91 73 TRP B C 1
ATOM 1245 O O . TRP B 1 74 ? 10.784 36.512 41.216 1.00 7.99 73 TRP B O 1
ATOM 1256 N N . LEU B 1 75 ? 10.992 36.764 38.985 1.00 7.79 74 LEU B N 1
ATOM 1257 C CA . LEU B 1 75 ? 11.461 38.140 39.114 1.00 8.19 74 LEU B CA 1
ATOM 1258 C C . LEU B 1 75 ? 10.429 39.019 39.813 1.00 8.38 74 LEU B C 1
ATOM 1259 O O . LEU B 1 75 ? 9.223 38.855 39.610 1.00 9.28 74 LEU B O 1
ATOM 1264 N N . ASP B 1 76 ? 10.900 39.961 40.628 1.00 8.59 75 ASP B N 1
ATOM 1265 C CA . ASP B 1 76 ? 10.025 41.042 41.084 1.00 9.20 75 ASP B CA 1
ATOM 1266 C C . ASP B 1 76 ? 9.626 41.894 39.870 1.00 9.90 75 ASP B C 1
ATOM 1267 O O . ASP B 1 76 ? 10.262 41.823 38.815 1.00 9.48 75 ASP B O 1
ATOM 1272 N N . ASP B 1 77 ? 8.590 42.711 40.010 1.00 11.63 76 ASP B N 1
ATOM 1273 C CA . ASP B 1 77 ? 8.028 43.374 38.833 1.00 13.90 76 ASP B CA 1
ATOM 1274 C C . ASP B 1 77 ? 8.965 44.423 38.231 1.00 13.89 76 ASP B C 1
ATOM 1275 O O . ASP B 1 77 ? 8.924 44.667 37.025 1.00 14.58 76 ASP B O 1
ATOM 1280 N N . GLU B 1 78 ? 9.810 45.044 39.049 1.00 13.31 77 GLU B N 1
ATOM 1281 C CA . GLU B 1 78 ? 10.721 46.056 38.518 1.00 13.09 77 GLU B CA 1
ATOM 1282 C C . GLU B 1 78 ? 11.800 45.401 37.660 1.00 12.02 77 GLU B C 1
ATOM 1283 O O . GLU B 1 78 ? 12.069 45.844 36.546 1.00 12.23 77 GLU B O 1
ATOM 1289 N N . ALA B 1 79 ? 12.407 44.331 38.165 1.00 11.13 78 ALA B N 1
ATOM 1290 C CA . ALA B 1 79 ? 13.373 43.586 37.371 1.00 10.84 78 ALA B CA 1
ATOM 1291 C C . ALA B 1 79 ? 12.710 42.951 36.147 1.00 10.56 78 ALA B C 1
ATOM 1292 O O . ALA B 1 79 ? 13.335 42.841 35.092 1.00 10.96 78 ALA B O 1
ATOM 1294 N N . ARG B 1 80 ? 11.453 42.530 36.283 1.00 9.91 79 ARG B N 1
ATOM 1295 C CA . ARG B 1 80 ? 10.743 41.934 35.149 1.00 10.58 79 ARG B CA 1
ATOM 1296 C C . ARG B 1 80 ? 10.631 42.937 33.997 1.00 10.78 79 ARG B C 1
ATOM 1297 O O . ARG B 1 80 ? 10.799 42.578 32.830 1.00 11.54 79 ARG B O 1
ATOM 1305 N N . SER B 1 81 ? 10.377 44.201 34.326 1.00 11.50 80 SER B N 1
ATOM 1306 C CA . SER B 1 81 ? 10.340 45.246 33.308 1.00 13.45 80 SER B CA 1
ATOM 1307 C C . SER B 1 81 ? 11.698 45.433 32.639 1.00 12.65 80 SER B C 1
ATOM 1308 O O . SER B 1 81 ? 11.791 45.528 31.412 1.00 13.32 80 SER B O 1
ATOM 1311 N N . ALA B 1 82 ? 12.755 45.474 33.445 1.00 11.48 81 ALA B N 1
ATOM 1312 C CA . ALA B 1 82 ? 14.103 45.632 32.911 1.00 12.43 81 ALA B CA 1
ATOM 1313 C C . ALA B 1 82 ? 14.493 44.465 32.013 1.00 12.06 81 ALA B C 1
ATOM 1314 O O . ALA B 1 82 ? 15.210 44.640 31.026 1.00 12.94 81 ALA B O 1
ATOM 1316 N N . GLU B 1 83 ? 14.007 43.276 32.361 1.00 10.53 82 GLU B N 1
ATOM 1317 C CA . GLU B 1 83 ? 14.335 42.045 31.649 1.00 9.62 82 GLU B CA 1
ATOM 1318 C C . GLU B 1 83 ? 13.376 41.734 30.508 1.00 9.51 82 GLU B C 1
ATOM 1319 O O . GLU B 1 83 ? 13.575 40.752 29.797 1.00 9.99 82 GLU B O 1
ATOM 1325 N N . ALA B 1 84 ? 12.343 42.556 30.327 1.00 10.12 83 ALA B N 1
ATOM 1326 C CA . ALA B 1 84 ? 11.277 42.198 29.396 1.00 10.80 83 ALA B CA 1
ATOM 1327 C C . ALA B 1 84 ? 11.775 41.967 27.968 1.00 11.62 83 ALA B C 1
ATOM 1328 O O . ALA B 1 84 ? 11.379 40.997 27.328 1.00 11.20 83 ALA B O 1
ATOM 1330 N N . SER B 1 85 ? 12.639 42.839 27.456 1.00 12.18 84 SER B N 1
ATOM 1331 C CA . SER B 1 85 ? 13.084 42.662 26.075 1.00 13.90 84 SER B CA 1
ATOM 1332 C C . SER B 1 85 ? 13.926 41.383 25.953 1.00 12.67 84 SER B C 1
ATOM 1333 O O . SER B 1 85 ? 13.862 40.691 24.945 1.00 12.83 84 SER B O 1
ATOM 1336 N N . GLU B 1 86 ? 14.680 41.041 26.994 1.00 12.03 85 GLU B N 1
ATOM 1337 C CA . GLU B 1 86 ? 15.448 39.793 26.981 1.00 11.87 85 GLU B CA 1
ATOM 1338 C C . GLU B 1 86 ? 14.537 38.558 27.074 1.00 11.03 85 GLU B C 1
ATOM 1339 O O . GLU B 1 86 ? 14.748 37.565 26.371 1.00 11.85 85 GLU B O 1
ATOM 1345 N N . ILE B 1 87 ? 13.527 38.618 27.937 1.00 10.51 86 ILE B N 1
ATOM 1346 C CA . ILE B 1 87 ? 12.547 37.539 28.039 1.00 10.15 86 ILE B CA 1
ATOM 1347 C C . ILE B 1 87 ? 11.852 37.333 26.690 1.00 11.05 86 ILE B C 1
ATOM 1348 O O . ILE B 1 87 ? 11.690 36.200 26.223 1.00 11.42 86 ILE B O 1
ATOM 1353 N N . GLU B 1 88 ? 11.475 38.431 26.044 1.00 11.69 87 GLU B N 1
ATOM 1354 C CA . GLU B 1 88 ? 10.836 38.349 24.741 1.00 12.23 87 GLU B CA 1
ATOM 1355 C C . GLU B 1 88 ? 11.781 37.742 23.702 1.00 12.45 87 GLU B C 1
ATOM 1356 O O . GLU B 1 88 ? 11.369 36.924 22.873 1.00 13.56 87 GLU B O 1
ATOM 1362 N N . ARG B 1 89 ? 13.052 38.128 23.753 1.00 12.98 88 ARG B N 1
ATOM 1363 C CA . ARG B 1 89 ? 14.049 37.562 22.846 1.00 14.87 88 ARG B CA 1
ATOM 1364 C C . ARG B 1 89 ? 14.187 36.052 23.054 1.00 14.73 88 ARG B C 1
ATOM 1365 O O . ARG B 1 89 ? 14.238 35.286 22.094 1.00 15.21 88 ARG B O 1
ATOM 1373 N N . LEU B 1 90 ? 14.233 35.627 24.313 1.00 13.74 89 LEU B N 1
ATOM 1374 C CA . LEU B 1 90 ? 14.328 34.205 24.631 1.00 13.77 89 LEU B CA 1
ATOM 1375 C C . LEU B 1 90 ? 13.118 33.440 24.108 1.00 13.88 89 LEU B C 1
ATOM 1376 O O . LEU B 1 90 ? 13.260 32.378 23.493 1.00 14.88 89 LEU B O 1
ATOM 1381 N N . LEU B 1 91 ? 11.926 33.984 24.335 1.00 13.36 90 LEU B N 1
ATOM 1382 C CA . LEU B 1 91 ? 10.714 33.309 23.886 1.00 14.37 90 LEU B CA 1
ATOM 1383 C C . LEU B 1 91 ? 10.644 33.203 22.363 1.00 16.60 90 LEU B C 1
ATOM 1384 O O . LEU B 1 91 ? 10.204 32.186 21.827 1.00 17.69 90 LEU B O 1
ATOM 1389 N N . GLU B 1 92 ? 11.088 34.242 21.667 1.00 17.82 91 GLU B N 1
ATOM 1390 C CA . GLU B 1 92 ? 11.091 34.209 20.204 1.00 20.22 91 GLU B CA 1
ATOM 1391 C C . GLU B 1 92 ? 12.079 33.174 19.672 1.00 20.62 91 GLU B C 1
ATOM 1392 O O . GLU B 1 92 ? 11.831 32.536 18.643 1.00 20.71 91 GLU B O 1
ATOM 1398 N N . SER B 1 93 ? 13.193 32.999 20.376 1.00 21.35 92 SER B N 1
ATOM 1399 C CA . SER B 1 93 ? 14.210 32.044 19.951 1.00 23.70 92 SER B CA 1
ATOM 1400 C C . SER B 1 93 ? 13.724 30.604 20.093 1.00 24.75 92 SER B C 1
ATOM 1401 O O . SER B 1 93 ? 14.153 29.725 19.348 1.00 26.14 92 SER B O 1
ATOM 1404 N N . VAL B 1 94 ? 12.823 30.365 21.039 1.00 24.68 93 VAL B N 1
ATOM 1405 C CA . VAL B 1 94 ? 12.222 29.045 21.199 1.00 25.91 93 VAL B CA 1
ATOM 1406 C C . VAL B 1 94 ? 11.157 28.802 20.135 1.00 27.73 93 VAL B C 1
ATOM 1407 O O . VAL B 1 94 ? 11.139 27.754 19.493 1.00 29.30 93 VAL B O 1
#